Protein AF-A0A8T5XQ37-F1 (afdb_monomer)

Structure (mmCIF, N/CA/C/O backbone):
data_AF-A0A8T5XQ37-F1
#
_entry.id   AF-A0A8T5XQ37-F1
#
loop_
_atom_site.group_PDB
_atom_site.id
_atom_site.type_symbol
_atom_site.label_atom_id
_atom_site.label_alt_id
_atom_site.label_comp_id
_atom_site.label_asym_id
_atom_site.label_entity_id
_atom_site.label_seq_id
_atom_site.pdbx_PDB_ins_code
_atom_site.Cartn_x
_atom_site.Cartn_y
_atom_site.Cartn_z
_atom_site.occupancy
_atom_site.B_iso_or_equiv
_atom_site.auth_seq_id
_atom_site.auth_comp_id
_atom_site.auth_asym_id
_atom_site.auth_atom_id
_atom_site.pdbx_PDB_model_num
ATOM 1 N N . MET A 1 1 ? -15.212 -9.763 -6.837 1.00 58.94 1 MET A N 1
ATOM 2 C CA . MET A 1 1 ? -14.876 -8.321 -6.736 1.00 58.94 1 MET A CA 1
ATOM 3 C C . MET A 1 1 ? -14.010 -7.962 -7.936 1.00 58.94 1 MET A C 1
ATOM 5 O O . MET A 1 1 ? -12.983 -8.599 -8.112 1.00 58.94 1 MET A O 1
ATOM 9 N N . GLY A 1 2 ? -14.436 -7.047 -8.814 1.00 75.50 2 GLY A N 1
ATOM 10 C CA . GLY A 1 2 ? -13.686 -6.746 -10.045 1.00 75.50 2 GLY A C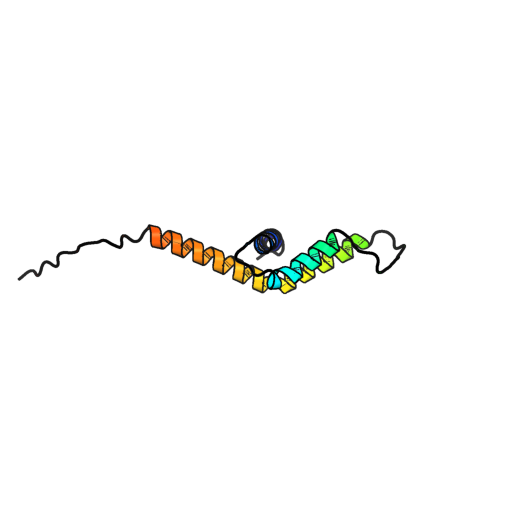A 1
ATOM 11 C C . GLY A 1 2 ? -12.270 -6.225 -9.764 1.00 75.50 2 GLY A C 1
ATOM 12 O O . GLY A 1 2 ? -12.085 -5.438 -8.835 1.00 75.50 2 GLY A O 1
ATOM 13 N N . TYR A 1 3 ? -11.287 -6.643 -10.571 1.00 71.38 3 TYR A N 1
ATOM 14 C CA . TYR A 1 3 ? -9.866 -6.273 -10.442 1.00 71.38 3 TYR A CA 1
ATOM 15 C C . TYR A 1 3 ? -9.636 -4.753 -10.361 1.00 71.38 3 TYR A C 1
ATOM 17 O O . TYR A 1 3 ? -8.781 -4.291 -9.611 1.00 71.38 3 TYR A O 1
ATOM 25 N N . LEU A 1 4 ? -10.484 -3.970 -11.029 1.00 77.19 4 LEU A N 1
ATOM 26 C CA . LEU A 1 4 ? -10.463 -2.504 -11.028 1.00 77.19 4 LEU A CA 1
ATOM 27 C C . LEU A 1 4 ? -10.639 -1.880 -9.633 1.00 77.19 4 LEU A C 1
ATOM 29 O O . LEU A 1 4 ? -10.065 -0.833 -9.350 1.00 77.19 4 LEU A O 1
ATOM 33 N N . ARG A 1 5 ? -11.379 -2.528 -8.718 1.00 81.38 5 ARG A N 1
ATOM 34 C CA . ARG A 1 5 ? -11.578 -2.016 -7.346 1.00 81.38 5 ARG A CA 1
ATOM 35 C C . ARG A 1 5 ? -10.329 -2.153 -6.471 1.00 81.38 5 ARG A C 1
ATOM 37 O O . ARG A 1 5 ? -10.269 -1.529 -5.415 1.00 81.38 5 ARG A O 1
ATOM 44 N N . LYS A 1 6 ? -9.342 -2.949 -6.895 1.00 84.31 6 LYS A N 1
ATOM 45 C CA . LYS A 1 6 ? -8.101 -3.186 -6.144 1.00 84.31 6 LYS A CA 1
ATOM 46 C C . LYS A 1 6 ? -7.093 -2.056 -6.330 1.00 84.31 6 LYS A C 1
ATOM 48 O O . LYS A 1 6 ? -6.350 -1.777 -5.401 1.00 84.31 6 LYS A O 1
ATOM 53 N N . ILE A 1 7 ? -7.126 -1.362 -7.470 1.00 85.38 7 ILE A N 1
ATOM 54 C CA . ILE A 1 7 ? -6.239 -0.230 -7.780 1.00 85.38 7 ILE A CA 1
ATOM 55 C C . ILE A 1 7 ? -6.335 0.878 -6.713 1.00 85.38 7 ILE A C 1
ATOM 57 O O . ILE A 1 7 ? -5.332 1.139 -6.048 1.00 85.38 7 ILE A O 1
ATOM 61 N N . PRO A 1 8 ? -7.508 1.493 -6.448 1.00 88.50 8 PRO A N 1
ATOM 62 C CA . PRO A 1 8 ? -7.607 2.542 -5.428 1.00 88.50 8 PRO A CA 1
ATOM 63 C C . PRO A 1 8 ? -7.303 2.018 -4.019 1.00 88.50 8 PRO A C 1
ATOM 65 O O . PRO A 1 8 ? -6.832 2.761 -3.159 1.00 88.50 8 PRO A O 1
ATOM 68 N N . LEU A 1 9 ? -7.543 0.727 -3.775 1.00 88.75 9 LEU A N 1
ATOM 69 C CA . LEU A 1 9 ? -7.260 0.103 -2.492 1.00 88.75 9 LEU A CA 1
ATOM 70 C C . LEU A 1 9 ? -5.756 -0.098 -2.264 1.00 88.75 9 LEU A C 1
ATOM 72 O O . LEU A 1 9 ? -5.284 0.108 -1.151 1.00 88.75 9 LEU A O 1
ATOM 76 N N . ALA A 1 10 ? -5.011 -0.444 -3.315 1.00 88.81 10 ALA A N 1
ATOM 77 C CA . ALA A 1 10 ? -3.557 -0.529 -3.303 1.00 88.81 10 ALA A CA 1
ATOM 78 C C . ALA A 1 10 ? -2.925 0.841 -3.035 1.00 88.81 10 ALA A C 1
ATOM 80 O O . ALA A 1 10 ? -2.053 0.946 -2.176 1.00 88.81 10 ALA A O 1
ATOM 81 N N . PHE A 1 11 ? -3.430 1.905 -3.673 1.00 88.69 11 PHE A N 1
ATOM 82 C CA . PHE A 1 11 ? -3.009 3.272 -3.353 1.00 88.69 11 PHE A CA 1
ATOM 83 C C . PHE A 1 11 ? -3.270 3.603 -1.883 1.00 88.69 11 PHE A C 1
ATOM 85 O O . PHE A 1 11 ? -2.358 4.020 -1.171 1.00 88.69 11 PHE A O 1
ATOM 92 N N . LYS A 1 12 ? -4.485 3.337 -1.389 1.00 90.06 12 LYS A N 1
ATOM 93 C CA . LYS A 1 12 ? -4.818 3.556 0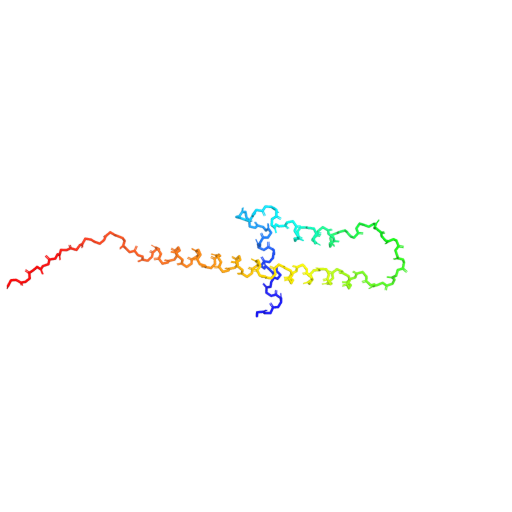.022 1.00 90.06 12 LYS A CA 1
ATOM 94 C C . LYS A 1 12 ? -3.890 2.776 0.960 1.00 90.06 12 LYS A C 1
ATOM 96 O O . LYS A 1 12 ? -3.422 3.342 1.936 1.00 90.06 12 LYS A O 1
ATOM 101 N N . TYR A 1 13 ? -3.580 1.520 0.640 1.00 91.12 13 TYR A N 1
ATOM 102 C CA . TYR A 1 13 ? -2.671 0.669 1.410 1.00 91.12 13 TYR A CA 1
ATOM 103 C C . TYR A 1 13 ? -1.242 1.233 1.487 1.00 91.12 13 TYR A C 1
ATOM 105 O O . TYR A 1 13 ? -0.629 1.219 2.553 1.00 91.12 13 TYR A O 1
ATOM 113 N N . VAL A 1 14 ? -0.710 1.765 0.380 1.00 89.56 14 VAL A N 1
ATOM 114 C CA . VAL A 1 14 ? 0.627 2.389 0.351 1.00 89.56 14 VAL A CA 1
ATOM 115 C C . VAL A 1 14 ? 0.667 3.664 1.193 1.00 89.56 14 VAL A C 1
ATOM 117 O O . VAL A 1 14 ? 1.606 3.857 1.969 1.00 89.56 14 VAL A O 1
ATOM 120 N N . PHE A 1 15 ? -0.358 4.509 1.093 1.00 89.69 15 PHE A N 1
ATOM 121 C CA . PHE A 1 15 ? -0.423 5.776 1.826 1.00 89.69 15 PHE A CA 1
ATOM 122 C C . PHE A 1 15 ? -0.917 5.640 3.278 1.00 89.69 15 PHE A C 1
ATOM 124 O O . PHE A 1 15 ? -0.866 6.612 4.027 1.00 89.69 15 PHE A O 1
ATOM 131 N N . ASP A 1 16 ? -1.351 4.455 3.718 1.00 88.88 16 ASP A N 1
ATOM 132 C CA . ASP A 1 16 ? -1.819 4.251 5.092 1.00 88.88 16 ASP A CA 1
ATOM 133 C C . ASP A 1 16 ? -0.657 4.125 6.087 1.00 88.88 16 ASP A C 1
ATOM 135 O O . ASP A 1 16 ? 0.147 3.194 6.006 1.00 88.88 16 ASP A O 1
ATOM 139 N N . GLY A 1 17 ? -0.576 5.037 7.055 1.00 85.38 17 GLY A N 1
ATOM 140 C CA . GLY A 1 17 ? 0.434 5.012 8.117 1.00 85.38 17 GLY A CA 1
ATOM 141 C C . GLY A 1 17 ? 0.327 3.820 9.078 1.00 85.38 17 GLY A C 1
ATOM 142 O O . GLY A 1 17 ? 1.316 3.487 9.722 1.00 85.38 17 GLY A O 1
ATOM 143 N N . GLU A 1 18 ? -0.822 3.137 9.152 1.00 86.75 18 GLU A N 1
ATOM 144 C CA . GLU A 1 18 ? -0.994 1.927 9.975 1.00 86.75 18 GLU A CA 1
ATOM 145 C C . GLU A 1 18 ? -0.255 0.709 9.395 1.00 86.75 18 GLU A C 1
ATOM 147 O O . GLU A 1 18 ? -0.003 -0.268 10.099 1.00 86.75 18 GLU A O 1
ATOM 152 N N . VAL A 1 19 ? 0.099 0.746 8.107 1.00 88.94 19 VAL A N 1
ATOM 153 C CA . VAL A 1 19 ? 0.758 -0.365 7.419 1.00 88.94 19 VAL A CA 1
ATOM 154 C C . VAL A 1 19 ? 2.278 -0.208 7.505 1.00 88.94 19 VAL A C 1
ATOM 156 O O . VAL A 1 19 ? 2.844 0.798 7.071 1.00 88.94 19 VAL A O 1
ATOM 159 N N . ALA A 1 20 ? 2.965 -1.240 7.999 1.00 89.94 20 ALA A N 1
ATOM 160 C CA . ALA A 1 20 ? 4.424 -1.262 8.073 1.00 89.94 20 ALA A CA 1
ATOM 161 C C . ALA A 1 20 ? 5.078 -1.122 6.685 1.00 89.94 20 ALA A C 1
ATOM 163 O O . ALA A 1 20 ? 4.670 -1.781 5.726 1.00 89.94 20 ALA A O 1
ATOM 164 N N . LEU A 1 21 ? 6.160 -0.336 6.593 1.00 85.12 21 LEU A N 1
ATOM 165 C CA . LEU A 1 21 ? 6.909 -0.110 5.345 1.00 85.12 21 LEU A CA 1
ATOM 166 C C . LEU A 1 21 ? 7.327 -1.415 4.655 1.00 85.12 21 LEU A C 1
ATOM 168 O O . LEU A 1 21 ? 7.203 -1.527 3.439 1.00 85.12 21 LEU A O 1
ATOM 172 N N . LYS A 1 22 ? 7.727 -2.433 5.431 1.00 86.31 22 LYS A N 1
ATOM 173 C CA . LYS A 1 22 ? 8.107 -3.763 4.923 1.00 86.31 22 LYS A CA 1
ATOM 174 C C . LYS A 1 22 ? 7.013 -4.421 4.078 1.00 86.31 22 LYS A C 1
ATOM 176 O O . LYS A 1 22 ? 7.318 -5.093 3.101 1.00 86.31 22 LYS A O 1
ATOM 181 N N . ASN A 1 23 ? 5.747 -4.188 4.416 1.00 85.06 23 ASN A N 1
ATOM 182 C CA . ASN A 1 23 ? 4.616 -4.785 3.707 1.00 85.06 23 ASN A CA 1
ATOM 183 C C . ASN A 1 23 ? 4.250 -3.996 2.439 1.00 85.06 23 ASN A C 1
ATOM 185 O O . ASN A 1 23 ? 3.601 -4.527 1.541 1.00 85.06 23 ASN A O 1
ATOM 189 N N . LYS A 1 24 ? 4.704 -2.741 2.339 1.00 86.31 24 LYS A N 1
ATOM 190 C CA . LYS A 1 24 ? 4.515 -1.869 1.171 1.00 86.31 24 LYS A CA 1
ATOM 191 C C . LYS A 1 24 ? 5.590 -2.059 0.108 1.00 86.31 24 LYS A C 1
ATOM 193 O O . LYS A 1 24 ? 5.363 -1.676 -1.035 1.00 86.31 24 LYS A O 1
ATOM 198 N N . ILE A 1 25 ? 6.727 -2.661 0.473 1.00 86.44 25 ILE A N 1
ATOM 199 C CA . ILE A 1 25 ? 7.898 -2.868 -0.391 1.00 86.44 25 ILE A CA 1
ATOM 200 C C . ILE A 1 25 ? 7.497 -3.426 -1.759 1.00 86.44 25 ILE A C 1
ATOM 202 O O . ILE A 1 25 ? 7.908 -2.869 -2.765 1.00 86.44 25 ILE A O 1
ATOM 206 N N . TRP A 1 26 ? 6.637 -4.445 -1.822 1.00 83.25 26 TRP A N 1
ATOM 207 C CA 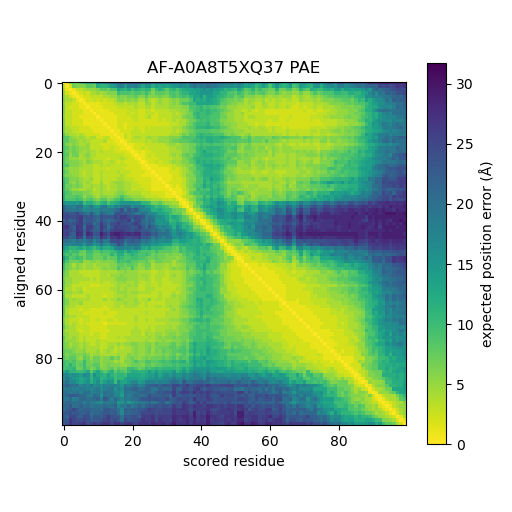. TRP A 1 26 ? 6.215 -5.037 -3.098 1.00 83.25 26 TRP A CA 1
ATOM 208 C C . TRP A 1 26 ? 5.488 -4.056 -4.029 1.00 83.25 26 TRP A C 1
ATOM 210 O O . TRP A 1 26 ? 5.753 -4.059 -5.227 1.00 83.25 26 TRP A O 1
ATOM 220 N N . ILE A 1 27 ? 4.615 -3.194 -3.494 1.00 84.25 27 ILE A N 1
ATOM 221 C CA . ILE A 1 27 ? 3.920 -2.174 -4.299 1.00 84.25 27 ILE A CA 1
ATOM 222 C C . ILE A 1 27 ? 4.886 -1.057 -4.677 1.00 84.25 27 ILE A C 1
ATOM 224 O O . ILE A 1 27 ? 4.883 -0.608 -5.815 1.00 84.25 27 ILE A O 1
ATOM 228 N N . ILE A 1 28 ? 5.733 -0.630 -3.740 1.00 84.00 28 ILE A N 1
ATOM 229 C CA . ILE A 1 28 ? 6.713 0.434 -3.968 1.00 84.00 28 ILE A CA 1
ATOM 230 C C . ILE A 1 28 ? 7.708 0.021 -5.058 1.00 84.00 28 ILE A C 1
ATOM 232 O O . ILE A 1 28 ? 7.939 0.798 -5.973 1.00 84.00 28 ILE A O 1
ATOM 236 N N . PHE A 1 29 ? 8.231 -1.209 -5.021 1.00 82.31 29 PHE A N 1
ATOM 237 C CA . PHE A 1 29 ? 9.093 -1.744 -6.080 1.00 82.31 29 PHE A CA 1
ATOM 238 C C . PHE A 1 29 ? 8.382 -1.778 -7.437 1.00 82.31 29 PHE A C 1
ATOM 240 O O . PHE A 1 29 ? 8.973 -1.375 -8.433 1.00 82.31 29 PHE A O 1
ATOM 247 N N . GLY A 1 30 ? 7.109 -2.187 -7.475 1.00 79.94 30 GLY A N 1
ATOM 248 C CA . GLY A 1 30 ? 6.305 -2.136 -8.700 1.00 79.94 30 GLY A CA 1
ATOM 249 C C . GLY A 1 30 ? 6.098 -0.727 -9.248 1.00 79.94 30 GLY A C 1
ATOM 250 O O . GLY A 1 30 ? 6.174 -0.514 -10.452 1.00 79.94 30 GLY A O 1
ATOM 251 N N . LEU A 1 31 ? 5.857 0.249 -8.370 1.00 79.25 31 LEU A N 1
ATOM 252 C CA . LEU A 1 31 ? 5.687 1.651 -8.754 1.00 79.25 31 LEU A CA 1
ATOM 253 C C . LEU A 1 31 ? 6.999 2.286 -9.222 1.00 79.25 31 LEU A C 1
ATOM 255 O O . LEU A 1 31 ? 6.985 3.060 -10.170 1.00 79.25 31 LEU A O 1
ATOM 259 N N . ILE A 1 32 ? 8.126 1.954 -8.586 1.00 79.12 32 ILE A N 1
ATOM 260 C CA . ILE A 1 32 ? 9.455 2.403 -9.020 1.00 79.12 32 ILE A CA 1
ATOM 261 C C . ILE A 1 32 ? 9.747 1.884 -10.431 1.00 79.12 32 ILE A C 1
ATOM 263 O O . ILE A 1 32 ? 10.191 2.662 -11.270 1.00 79.12 32 ILE A O 1
ATOM 267 N N . TYR A 1 33 ? 9.427 0.613 -10.702 1.00 73.44 33 TYR A N 1
ATOM 268 C CA . TYR A 1 33 ? 9.575 0.019 -12.032 1.00 73.44 33 TYR A CA 1
ATOM 269 C C . TYR A 1 33 ? 8.725 0.741 -13.090 1.00 73.44 33 TYR A C 1
ATOM 271 O O . TYR A 1 33 ? 9.210 1.025 -14.177 1.00 73.44 33 TYR A O 1
ATOM 279 N N . LEU A 1 34 ? 7.494 1.128 -12.736 1.00 71.19 34 LEU A N 1
ATOM 280 C CA . LEU A 1 34 ? 6.595 1.876 -13.620 1.00 71.19 34 LEU A CA 1
ATOM 281 C C . LEU A 1 34 ? 7.073 3.310 -13.921 1.00 71.19 34 LEU A C 1
ATOM 283 O O . LEU A 1 34 ? 6.788 3.846 -14.987 1.00 71.19 34 LEU A O 1
ATOM 287 N N . VAL A 1 35 ? 7.758 3.966 -12.977 1.00 70.25 35 VAL A N 1
ATOM 288 C CA . VAL A 1 35 ? 8.248 5.350 -13.147 1.00 70.25 35 VAL A CA 1
ATOM 289 C C . VAL A 1 35 ? 9.539 5.393 -13.957 1.00 70.25 35 VAL A C 1
ATOM 291 O O . VAL A 1 35 ? 9.786 6.362 -14.676 1.00 70.25 35 VAL A O 1
ATOM 294 N N . SER A 1 36 ? 10.372 4.363 -13.850 1.00 68.38 36 SER A N 1
ATOM 295 C CA . SER A 1 36 ? 11.566 4.250 -14.668 1.00 68.38 36 SER A CA 1
ATOM 296 C C . SER A 1 36 ? 11.877 2.772 -14.906 1.00 68.38 36 SER A C 1
ATOM 298 O O . SER A 1 36 ? 12.313 2.093 -13.969 1.00 68.38 36 SER A O 1
ATOM 300 N N . PRO A 1 37 ? 11.701 2.267 -16.142 1.00 62.38 37 PRO A N 1
ATOM 301 C CA . PRO A 1 37 ? 12.298 1.008 -16.556 1.00 62.38 37 PRO A CA 1
ATOM 302 C C . PRO A 1 37 ? 13.803 1.261 -16.659 1.00 62.38 37 PRO A C 1
ATOM 304 O O . PRO A 1 37 ? 14.334 1.553 -17.728 1.00 62.38 37 PRO A O 1
ATOM 307 N N . ILE A 1 38 ? 14.485 1.287 -15.514 1.00 60.25 38 ILE A N 1
ATOM 308 C CA . ILE A 1 38 ? 15.921 1.541 -15.433 1.00 60.25 38 ILE A CA 1
ATOM 309 C C . ILE A 1 38 ? 16.624 0.355 -16.107 1.00 60.25 38 ILE A C 1
ATOM 311 O O . ILE A 1 38 ? 16.884 -0.673 -15.492 1.00 60.25 38 ILE A O 1
ATOM 315 N N . ASP A 1 39 ? 16.901 0.512 -17.397 1.00 62.97 39 ASP A N 1
ATOM 316 C CA . ASP A 1 39 ? 18.268 0.409 -17.908 1.00 62.97 39 ASP A CA 1
ATOM 317 C C . ASP A 1 39 ? 18.944 -0.977 -17.806 1.00 62.97 39 ASP A C 1
ATOM 319 O O . ASP A 1 39 ? 20.167 -1.068 -17.722 1.00 62.97 39 ASP A O 1
ATOM 323 N N . LEU A 1 40 ? 18.178 -2.080 -17.812 1.00 53.44 40 LEU A N 1
ATOM 324 C CA . L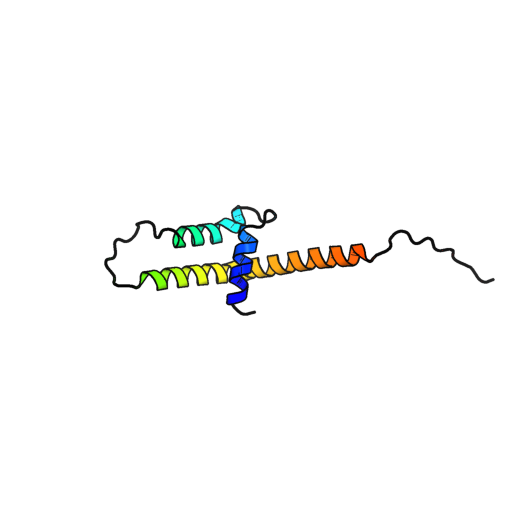EU A 1 40 ? 18.747 -3.442 -17.800 1.00 53.44 40 LEU A CA 1
ATOM 325 C C . LEU A 1 40 ? 18.768 -4.128 -19.172 1.00 53.44 40 LEU A C 1
ATOM 327 O O . LEU A 1 40 ? 19.525 -5.075 -19.374 1.00 53.44 40 LEU A O 1
ATOM 331 N N . ILE A 1 41 ? 17.944 -3.664 -20.110 1.00 58.75 41 ILE A N 1
ATOM 332 C CA . ILE A 1 41 ? 17.831 -4.243 -21.446 1.00 58.75 41 ILE A CA 1
ATOM 333 C C . ILE A 1 41 ? 17.766 -3.093 -22.461 1.00 58.75 41 ILE A C 1
ATOM 335 O O . ILE A 1 41 ? 16.723 -2.448 -22.586 1.00 58.75 41 ILE A O 1
ATOM 339 N N . PRO A 1 42 ? 18.855 -2.799 -23.193 1.00 55.00 42 PRO A N 1
ATOM 340 C CA . PRO A 1 42 ? 18.789 -1.901 -24.331 1.00 55.00 42 PRO A CA 1
ATOM 341 C C . PRO A 1 42 ? 18.146 -2.670 -25.488 1.00 55.00 42 PRO A C 1
ATOM 343 O O . PRO A 1 42 ? 18.841 -3.276 -26.299 1.00 55.00 42 PRO A O 1
ATOM 346 N N . GLU A 1 43 ? 16.816 -2.691 -25.558 1.00 60.75 43 GLU A N 1
ATOM 347 C CA . GLU A 1 43 ? 16.109 -3.357 -26.653 1.00 60.75 43 GLU A CA 1
ATOM 348 C C . GLU A 1 43 ? 15.432 -2.345 -27.587 1.00 60.75 43 GLU A C 1
ATOM 350 O O . GLU A 1 43 ? 14.468 -1.675 -27.208 1.00 60.75 43 GLU A O 1
ATOM 355 N N . PRO A 1 44 ? 15.897 -2.231 -28.845 1.00 60.34 44 PRO A N 1
ATOM 356 C CA . PRO A 1 44 ? 15.218 -1.476 -29.886 1.00 6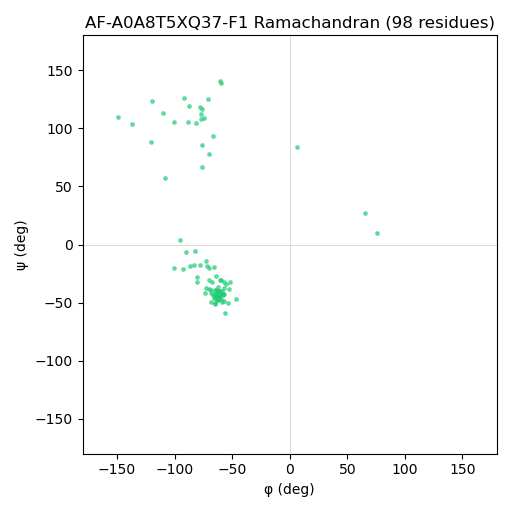0.34 44 PRO A CA 1
ATOM 357 C C . PRO A 1 44 ? 14.015 -2.288 -30.390 1.00 60.34 44 PRO A C 1
ATOM 359 O O . PRO A 1 44 ? 14.005 -2.765 -31.521 1.00 60.34 44 PRO A O 1
ATOM 362 N N . VAL A 1 45 ? 13.000 -2.503 -29.549 1.00 63.22 45 VAL A N 1
ATOM 363 C CA . VAL A 1 45 ? 11.813 -3.295 -29.911 1.00 63.22 45 VAL A CA 1
ATOM 364 C C . VAL A 1 45 ? 10.556 -2.440 -29.787 1.00 63.22 45 VAL A C 1
ATOM 366 O O . VAL A 1 45 ? 9.895 -2.360 -28.756 1.00 63.22 45 VAL A O 1
ATOM 369 N N . LEU A 1 46 ? 10.271 -1.762 -30.898 1.00 60.09 46 LEU A N 1
ATOM 370 C CA . LEU A 1 46 ? 8.958 -1.347 -31.405 1.00 60.09 46 LEU A CA 1
ATOM 371 C C . LEU A 1 46 ? 7.754 -1.610 -30.463 1.00 60.09 46 LEU A C 1
ATOM 373 O O . LEU A 1 46 ? 7.027 -2.585 -30.624 1.00 60.09 46 LEU A O 1
ATOM 377 N N . GLY A 1 47 ? 7.492 -0.700 -29.519 1.00 63.00 47 GLY A N 1
ATOM 378 C CA . GLY A 1 47 ? 6.156 -0.502 -28.932 1.00 63.00 47 GLY A CA 1
ATOM 379 C C . GLY A 1 47 ? 5.636 -1.526 -27.910 1.00 63.00 47 GLY A C 1
ATOM 380 O O . GLY A 1 47 ? 4.468 -1.427 -27.539 1.00 63.00 47 GLY A O 1
ATOM 381 N N . LEU A 1 48 ? 6.451 -2.468 -27.418 1.00 66.62 48 LEU A N 1
ATOM 382 C CA . LEU A 1 48 ? 6.008 -3.488 -26.445 1.00 66.62 48 LEU A CA 1
ATOM 383 C C . LEU A 1 48 ? 6.161 -3.106 -24.961 1.00 66.62 48 LEU A C 1
ATOM 385 O O . LEU A 1 48 ? 5.636 -3.819 -24.109 1.00 66.62 48 LEU A O 1
ATOM 389 N N . GLY A 1 49 ? 6.793 -1.973 -24.635 1.00 65.12 49 GLY A N 1
ATOM 390 C CA . GLY A 1 49 ? 7.058 -1.582 -23.238 1.00 65.12 49 GLY A CA 1
ATOM 391 C C . GLY A 1 49 ? 5.808 -1.480 -22.349 1.00 65.12 49 GLY A C 1
ATOM 392 O O . GLY A 1 49 ? 5.838 -1.857 -21.188 1.00 65.12 49 GLY A O 1
ATOM 393 N N . ILE A 1 50 ? 4.664 -1.085 -22.919 1.00 69.06 50 ILE A N 1
ATOM 394 C CA . ILE A 1 50 ? 3.403 -0.915 -22.171 1.00 69.06 50 ILE A CA 1
ATOM 395 C C . ILE A 1 50 ? 2.820 -2.264 -21.714 1.00 69.06 50 ILE A C 1
ATOM 397 O O . ILE A 1 50 ? 2.131 -2.346 -20.695 1.00 69.06 50 ILE A O 1
ATOM 401 N N . VAL A 1 51 ? 3.060 -3.333 -22.482 1.00 76.88 51 VAL A N 1
ATOM 402 C CA . VAL A 1 51 ? 2.539 -4.668 -22.157 1.00 76.88 51 VAL A CA 1
ATOM 403 C C . VAL A 1 51 ? 3.224 -5.201 -20.903 1.00 76.88 51 VAL A C 1
ATOM 405 O O . VAL A 1 51 ? 2.549 -5.747 -20.030 1.00 76.88 51 VAL A O 1
ATOM 408 N N . ASP A 1 52 ? 4.533 -4.996 -20.792 1.00 73.06 52 ASP A N 1
ATOM 409 C CA . ASP A 1 52 ? 5.330 -5.446 -19.652 1.00 73.06 52 ASP A CA 1
ATOM 410 C C . ASP A 1 52 ? 4.907 -4.751 -18.343 1.00 73.06 52 ASP A C 1
ATOM 412 O O . ASP A 1 52 ? 4.600 -5.418 -17.350 1.00 73.06 52 ASP A O 1
ATOM 416 N N . ASP A 1 53 ? 4.709 -3.429 -18.378 1.00 74.50 53 ASP A N 1
ATOM 417 C CA . ASP A 1 53 ? 4.207 -2.653 -17.235 1.00 74.50 53 ASP A CA 1
ATOM 418 C C . ASP A 1 53 ? 2.833 -3.142 -16.752 1.00 74.50 53 ASP A C 1
ATOM 420 O O . ASP A 1 53 ? 2.569 -3.269 -15.549 1.00 74.50 53 ASP A O 1
ATOM 424 N N . PHE A 1 54 ? 1.931 -3.446 -17.690 1.00 79.88 54 PHE A N 1
ATOM 425 C CA . PHE A 1 54 ? 0.585 -3.912 -17.365 1.00 79.88 54 PHE A CA 1
ATOM 426 C C . PHE A 1 54 ? 0.592 -5.313 -16.743 1.00 79.88 54 PHE A C 1
ATOM 428 O O . PHE A 1 54 ? -0.169 -5.586 -15.803 1.00 79.88 54 PHE A O 1
ATOM 435 N N . VAL A 1 55 ? 1.457 -6.200 -17.241 1.00 82.81 55 VAL A N 1
ATOM 436 C CA . VAL A 1 55 ? 1.634 -7.551 -16.699 1.00 82.81 55 VAL A CA 1
ATOM 437 C C . VAL A 1 55 ? 2.208 -7.478 -15.287 1.00 82.81 55 VAL A C 1
ATOM 439 O O . VAL A 1 55 ? 1.659 -8.116 -14.383 1.00 82.81 55 VAL A O 1
ATOM 442 N N . LEU A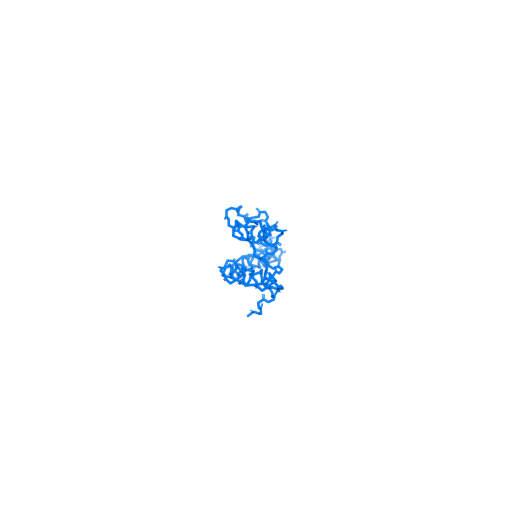 1 56 ? 3.233 -6.654 -15.059 1.00 81.50 56 LEU A N 1
ATOM 443 C CA . LEU A 1 56 ? 3.832 -6.476 -13.738 1.00 81.50 56 LEU A CA 1
ATOM 444 C C . LEU A 1 56 ? 2.837 -5.889 -12.729 1.00 81.50 56 LEU A C 1
ATOM 446 O O . LEU A 1 56 ? 2.681 -6.425 -11.627 1.00 81.50 56 LEU A O 1
ATOM 450 N N . LEU A 1 57 ? 2.114 -4.828 -13.099 1.00 82.19 57 LEU A N 1
ATOM 451 C CA . LEU A 1 57 ? 1.072 -4.243 -12.251 1.00 82.19 57 LEU A CA 1
ATOM 452 C C . LEU A 1 57 ? 0.001 -5.273 -11.887 1.00 82.19 57 LEU A C 1
ATOM 454 O O . LEU A 1 57 ? -0.350 -5.429 -10.714 1.00 82.19 57 LEU A O 1
ATOM 458 N N . THR A 1 58 ? -0.503 -6.004 -12.882 1.00 85.25 58 THR A N 1
ATOM 459 C CA . THR A 1 58 ? -1.519 -7.041 -12.677 1.00 85.25 58 THR A CA 1
ATOM 460 C C . THR A 1 58 ? -0.996 -8.158 -11.776 1.00 85.25 58 THR A C 1
ATOM 462 O O . THR A 1 58 ? -1.721 -8.627 -10.895 1.00 85.25 58 THR A O 1
ATOM 465 N N . PHE A 1 59 ? 0.267 -8.557 -11.938 1.00 86.50 59 PHE A N 1
ATOM 466 C CA . PHE A 1 59 ? 0.923 -9.556 -11.100 1.00 86.50 59 PHE A CA 1
ATOM 467 C C . PHE A 1 59 ? 1.020 -9.104 -9.639 1.00 86.50 59 PHE A C 1
ATOM 469 O O . PHE A 1 59 ? 0.625 -9.846 -8.738 1.00 86.50 59 PHE A O 1
ATOM 476 N N . ILE A 1 60 ? 1.474 -7.874 -9.389 1.00 85.94 60 ILE A N 1
ATOM 477 C CA . ILE A 1 60 ? 1.594 -7.318 -8.034 1.00 85.94 60 ILE A CA 1
ATOM 478 C C . ILE A 1 60 ? 0.217 -7.200 -7.374 1.00 85.94 60 ILE A C 1
ATOM 480 O O . ILE A 1 60 ? 0.045 -7.618 -6.227 1.00 85.94 60 ILE A O 1
ATOM 484 N N . LEU A 1 61 ? -0.788 -6.706 -8.104 1.00 86.62 61 LEU A N 1
ATOM 485 C CA . LEU A 1 61 ? -2.166 -6.620 -7.614 1.00 86.62 61 LEU A CA 1
ATOM 486 C C . LEU A 1 61 ? -2.767 -7.999 -7.307 1.00 86.62 61 LEU A C 1
ATOM 488 O O . LEU A 1 61 ? -3.506 -8.131 -6.332 1.00 86.62 61 LEU A O 1
ATOM 492 N N . ASN A 1 62 ? -2.452 -9.030 -8.100 1.00 88.56 62 ASN A N 1
ATOM 493 C CA . ASN A 1 62 ? -2.873 -10.403 -7.809 1.00 88.56 62 ASN A CA 1
ATOM 494 C C . ASN A 1 62 ? -2.173 -10.952 -6.568 1.00 88.56 62 ASN A C 1
ATOM 496 O O . ASN A 1 62 ? -2.838 -11.439 -5.656 1.00 88.56 62 ASN A O 1
ATOM 500 N N . LYS A 1 63 ? -0.845 -10.815 -6.495 1.00 88.06 63 LYS A N 1
ATOM 501 C CA . LYS A 1 63 ? -0.038 -11.271 -5.358 1.00 88.06 63 LYS A CA 1
ATOM 502 C C . LYS A 1 63 ? -0.498 -10.640 -4.045 1.00 88.06 63 LYS A C 1
ATOM 504 O O . LYS A 1 63 ? -0.510 -11.300 -3.012 1.00 88.06 63 LYS A O 1
ATOM 509 N N . MET A 1 64 ? -0.901 -9.373 -4.089 1.00 87.81 64 MET A N 1
ATOM 510 C CA . MET A 1 64 ? -1.357 -8.628 -2.917 1.00 87.81 64 MET A CA 1
ATOM 511 C C . MET A 1 64 ? -2.870 -8.638 -2.727 1.00 87.81 64 MET A C 1
ATOM 513 O O . MET A 1 64 ? -3.358 -8.008 -1.793 1.00 87.81 64 MET A O 1
ATOM 517 N N . SER A 1 65 ? -3.622 -9.364 -3.556 1.00 88.25 65 SER A N 1
ATOM 518 C CA . SER A 1 65 ? -5.085 -9.379 -3.501 1.00 88.25 65 SER A CA 1
ATOM 519 C C . SER A 1 65 ? -5.603 -9.722 -2.108 1.00 88.25 65 SER A C 1
ATOM 521 O O . SER A 1 65 ? -6.397 -8.974 -1.548 1.00 88.25 65 SER A O 1
ATOM 523 N N . THR A 1 66 ? -5.102 -10.808 -1.523 1.00 89.00 66 THR A N 1
ATOM 524 C CA . THR A 1 66 ? -5.509 -11.265 -0.191 1.00 89.00 66 THR A CA 1
ATOM 525 C C . THR A 1 66 ? -5.148 -10.245 0.887 1.00 89.00 66 THR A C 1
ATOM 527 O O . THR A 1 66 ? -5.941 -9.960 1.779 1.00 89.00 66 THR A O 1
ATOM 530 N N . THR A 1 67 ? -3.964 -9.636 0.790 1.00 89.06 67 THR A N 1
ATOM 531 C CA . THR A 1 67 ? -3.516 -8.595 1.725 1.00 89.06 67 THR A CA 1
ATOM 532 C C . THR A 1 67 ? -4.405 -7.356 1.656 1.00 89.06 67 THR A C 1
ATOM 534 O O . THR A 1 67 ? -4.788 -6.810 2.688 1.00 89.06 67 THR A O 1
ATOM 537 N N . LEU A 1 68 ? -4.751 -6.924 0.444 1.00 89.69 68 LEU A N 1
ATOM 538 C CA . LEU A 1 68 ? -5.626 -5.785 0.192 1.00 89.69 68 LEU A CA 1
ATOM 539 C C . LEU A 1 68 ? -7.051 -6.061 0.689 1.00 89.69 68 LEU A C 1
ATOM 541 O O . LEU A 1 68 ? -7.652 -5.208 1.338 1.00 89.69 68 LEU A O 1
ATOM 545 N N . GLU A 1 69 ? -7.580 -7.258 0.453 1.00 90.00 69 GLU A N 1
ATOM 546 C CA . GLU A 1 69 ? -8.894 -7.669 0.959 1.00 90.00 69 GLU A CA 1
ATOM 547 C C . GLU A 1 69 ? -8.939 -7.664 2.491 1.00 90.00 69 GLU A C 1
ATOM 549 O O . GLU A 1 69 ? -9.834 -7.044 3.070 1.00 90.00 69 GLU A O 1
ATOM 554 N N . ASN A 1 70 ? -7.926 -8.235 3.147 1.00 90.19 70 ASN A N 1
ATOM 555 C CA . ASN A 1 70 ? -7.811 -8.219 4.606 1.00 90.19 70 ASN A CA 1
ATOM 556 C C . ASN A 1 70 ? -7.711 -6.790 5.152 1.00 90.19 70 ASN A C 1
ATOM 558 O O . ASN A 1 70 ? -8.444 -6.426 6.069 1.00 90.19 70 ASN A O 1
ATOM 562 N N . TYR A 1 71 ? -6.882 -5.946 4.537 1.00 90.56 71 TYR A N 1
ATOM 563 C CA . TYR A 1 71 ? -6.773 -4.532 4.892 1.00 90.56 71 TYR A CA 1
ATOM 564 C C . TYR A 1 71 ? -8.118 -3.794 4.770 1.00 90.56 71 TYR A C 1
ATOM 566 O O . TYR A 1 71 ? -8.500 -3.016 5.649 1.00 90.56 71 TYR A O 1
ATOM 574 N N . SER A 1 72 ? -8.870 -4.052 3.694 1.00 90.12 72 SER A N 1
ATOM 575 C CA . SER A 1 72 ? -10.202 -3.469 3.505 1.00 90.12 72 SER A CA 1
ATOM 576 C C . SER A 1 72 ? -11.166 -3.908 4.602 1.00 90.12 72 SER A C 1
ATOM 578 O O . SER A 1 72 ? -11.870 -3.073 5.173 1.00 90.12 72 SER A O 1
ATOM 580 N N . TYR A 1 73 ? -11.180 -5.204 4.908 1.00 91.12 73 TYR A N 1
ATOM 581 C CA . TYR A 1 73 ? -12.045 -5.790 5.922 1.00 91.12 73 TYR A CA 1
ATOM 582 C C . TYR A 1 73 ? -11.734 -5.245 7.321 1.00 91.12 73 TYR A C 1
ATOM 584 O O . TYR A 1 73 ? -12.637 -4.852 8.058 1.00 91.12 73 TYR A O 1
ATOM 592 N N . GLU A 1 74 ? -10.454 -5.133 7.674 1.00 90.19 74 GLU A N 1
ATOM 593 C CA . GLU A 1 74 ? -10.022 -4.557 8.946 1.00 90.19 74 GLU A CA 1
ATOM 594 C C . GLU A 1 74 ? -10.453 -3.098 9.098 1.00 90.19 74 GLU A C 1
ATOM 596 O O . GLU A 1 74 ? -10.992 -2.724 10.142 1.00 90.19 74 GLU A O 1
ATOM 601 N N . LYS A 1 75 ? -10.288 -2.274 8.056 1.00 89.75 75 LYS A N 1
ATOM 602 C CA . LYS A 1 75 ? -10.747 -0.877 8.084 1.00 89.75 75 LYS A CA 1
ATOM 603 C C . LYS A 1 75 ? -12.265 -0.764 8.203 1.00 89.75 75 LYS A C 1
ATOM 605 O O . LYS A 1 75 ? -12.739 0.113 8.923 1.00 89.75 75 LYS A O 1
ATOM 610 N N . GLN A 1 76 ? -13.018 -1.632 7.527 1.00 89.50 76 GLN A N 1
ATOM 611 C CA . GLN A 1 76 ? -14.479 -1.663 7.631 1.00 89.50 76 GLN A CA 1
ATOM 612 C C . GLN A 1 76 ? -14.928 -2.050 9.043 1.00 89.50 76 GLN A C 1
ATOM 614 O O . GLN A 1 76 ? -15.737 -1.335 9.630 1.00 89.50 76 GLN A O 1
ATOM 619 N N . ARG A 1 77 ? -14.333 -3.095 9.636 1.00 91.00 77 ARG A N 1
ATOM 620 C CA . ARG A 1 77 ? -14.617 -3.491 11.025 1.00 91.00 77 ARG A CA 1
ATOM 621 C C . ARG A 1 77 ? -14.309 -2.389 12.031 1.00 91.00 77 ARG A C 1
ATOM 623 O O . ARG A 1 77 ? -15.137 -2.113 12.890 1.00 91.00 77 ARG A O 1
ATOM 630 N N . LYS A 1 78 ? -13.139 -1.744 11.933 1.00 88.56 78 LYS A 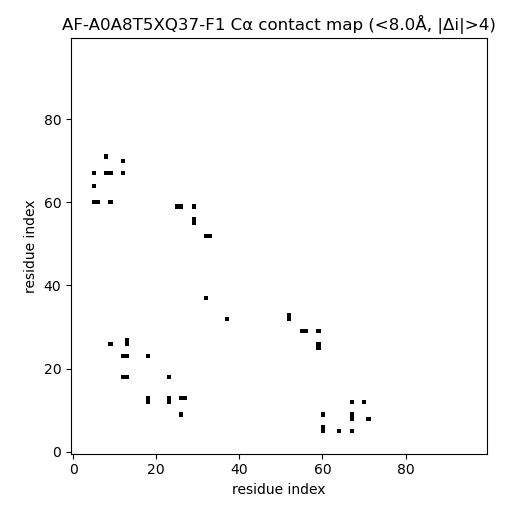N 1
ATOM 631 C CA . LYS A 1 78 ? -12.768 -0.640 12.838 1.00 88.56 78 LYS A CA 1
ATOM 632 C C . LYS A 1 78 ? -13.776 0.508 12.767 1.00 88.56 78 LYS A C 1
ATOM 634 O O . LYS A 1 78 ? -14.109 1.087 13.796 1.00 88.56 78 LYS A O 1
ATOM 639 N N . LYS A 1 79 ? -14.262 0.826 11.562 1.00 88.19 79 LYS A N 1
ATOM 640 C CA . LYS A 1 79 ? -15.292 1.848 11.363 1.00 88.19 79 LYS A CA 1
ATOM 641 C C . LYS A 1 79 ? -16.614 1.432 12.015 1.00 88.19 79 LYS A C 1
ATOM 643 O O . LYS A 1 79 ? -17.110 2.166 12.855 1.00 88.19 79 LYS A O 1
ATOM 648 N N . GLN A 1 80 ? -17.096 0.224 11.723 1.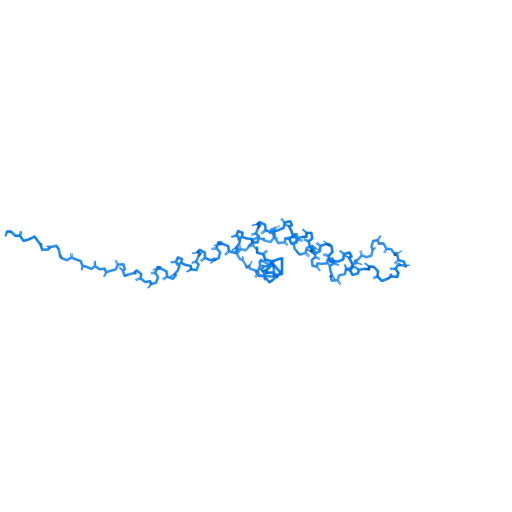00 87.56 80 GLN A N 1
ATOM 649 C CA . GLN A 1 80 ? -18.339 -0.307 12.288 1.00 87.56 80 GLN A CA 1
ATOM 650 C C . GLN A 1 80 ? -18.317 -0.359 13.824 1.00 87.56 80 GLN A C 1
ATOM 652 O O . GLN A 1 80 ? -19.287 0.028 14.461 1.00 87.56 80 GLN A O 1
ATOM 657 N N . TYR A 1 81 ? -17.206 -0.787 14.433 1.00 83.94 81 TYR A N 1
ATOM 658 C CA . TYR A 1 81 ? -17.058 -0.783 15.892 1.00 83.94 81 TYR A CA 1
ATOM 659 C C . TYR A 1 81 ? -17.144 0.631 16.478 1.00 83.94 81 TYR A C 1
ATOM 661 O O . TYR A 1 81 ? -17.777 0.836 17.508 1.00 83.94 81 TYR A O 1
ATOM 669 N N . LYS A 1 82 ? -16.516 1.612 15.821 1.00 85.25 82 LYS A N 1
ATOM 670 C CA . LYS A 1 82 ? -16.568 3.012 16.251 1.00 85.25 82 LYS A CA 1
ATOM 671 C C . LYS A 1 82 ? -17.985 3.584 16.148 1.00 85.25 82 LYS A C 1
ATOM 673 O O . LYS A 1 82 ? -18.381 4.321 17.043 1.00 85.25 82 LYS A O 1
ATOM 678 N N . ASP A 1 83 ? -18.713 3.228 15.092 1.00 83.88 83 ASP A N 1
ATOM 679 C CA . ASP A 1 83 ? -20.095 3.662 14.875 1.00 83.88 83 ASP A CA 1
ATOM 680 C C . ASP A 1 83 ? -21.015 3.083 15.967 1.00 83.88 83 ASP A C 1
ATOM 682 O O . ASP A 1 83 ? -21.675 3.841 16.668 1.00 83.88 83 ASP A O 1
ATOM 686 N N . ILE A 1 84 ? -20.950 1.766 16.214 1.00 81.94 84 ILE A N 1
ATOM 687 C CA . ILE A 1 84 ? -21.739 1.092 17.265 1.00 81.94 84 ILE A CA 1
ATOM 688 C C . ILE A 1 84 ? -21.384 1.625 18.657 1.00 81.94 84 ILE A C 1
ATOM 690 O O . ILE A 1 84 ? -22.271 1.906 19.454 1.00 81.94 84 ILE A O 1
ATOM 694 N N . LYS A 1 85 ? -20.093 1.803 18.970 1.00 81.44 85 LYS A N 1
ATOM 695 C CA . LYS A 1 85 ? -19.679 2.360 20.266 1.00 81.44 85 LYS A CA 1
ATOM 696 C C . LYS A 1 85 ? -20.226 3.777 20.487 1.00 81.44 85 LYS A C 1
ATOM 698 O O . LYS A 1 85 ? -20.476 4.149 21.624 1.00 81.44 85 LYS A O 1
ATOM 703 N N . GLY A 1 86 ? -20.409 4.559 19.423 1.00 78.69 86 GLY A N 1
ATOM 704 C CA . GLY A 1 86 ? -21.040 5.877 19.508 1.00 78.69 86 GLY A CA 1
ATOM 705 C C . GLY A 1 86 ? -22.542 5.835 19.809 1.00 78.69 86 GLY A C 1
ATOM 706 O O . GLY A 1 86 ? -23.077 6.835 20.275 1.00 78.69 86 GLY A O 1
ATOM 707 N N . GLU A 1 87 ? -23.209 4.705 19.558 1.00 78.00 87 GLU A N 1
ATOM 708 C CA . GLU A 1 87 ? -24.641 4.503 19.820 1.00 78.00 87 GLU A CA 1
ATOM 709 C C . GLU A 1 87 ? -24.924 3.885 21.202 1.00 78.00 87 GLU A C 1
ATOM 711 O O . GLU A 1 87 ? -26.030 4.033 21.720 1.00 78.00 87 GLU A O 1
ATOM 716 N N . ILE A 1 88 ? -23.949 3.207 21.822 1.00 76.75 88 ILE A N 1
ATOM 717 C CA . ILE A 1 88 ? -24.115 2.608 23.155 1.00 76.75 88 ILE A CA 1
ATOM 718 C C . ILE A 1 88 ? -24.054 3.708 24.224 1.00 76.75 88 ILE A C 1
ATOM 720 O O . ILE A 1 88 ? -23.017 4.340 24.425 1.00 76.75 88 ILE A O 1
ATOM 724 N N . ILE A 1 89 ? -25.157 3.899 24.951 1.00 73.38 89 ILE A N 1
ATOM 725 C CA . ILE A 1 89 ? -25.185 4.690 26.186 1.00 73.38 89 ILE A CA 1
ATOM 726 C C . ILE A 1 89 ? -24.673 3.774 27.306 1.00 73.38 89 ILE A C 1
ATOM 728 O O . ILE A 1 89 ? -25.373 2.853 27.715 1.00 73.38 89 ILE A O 1
ATOM 732 N N . GLU A 1 90 ? -23.428 3.978 27.746 1.00 73.06 90 GLU A N 1
ATOM 733 C CA . GLU A 1 90 ? -22.794 3.163 28.802 1.00 73.06 90 GLU A CA 1
ATOM 734 C C . GLU A 1 90 ? -23.280 3.542 30.217 1.00 73.06 90 GLU A C 1
ATOM 736 O O . GLU A 1 90 ? -23.146 2.746 31.141 1.00 73.06 90 GLU A O 1
ATOM 741 N N . ASP A 1 91 ? -23.884 4.722 30.374 1.00 75.94 91 ASP A N 1
ATOM 742 C CA . ASP A 1 91 ? -24.196 5.340 31.671 1.00 75.94 91 ASP A CA 1
ATOM 743 C C . ASP A 1 91 ? -25.710 5.318 31.951 1.00 75.94 91 ASP A C 1
ATOM 745 O O . ASP A 1 91 ? -26.370 6.351 32.073 1.00 75.94 91 ASP A O 1
ATOM 749 N N . VAL A 1 92 ? -26.296 4.117 31.938 1.00 79.25 92 VAL A N 1
ATOM 750 C CA . VAL A 1 92 ? -27.721 3.929 32.244 1.00 79.25 92 VAL A CA 1
ATOM 751 C C . VAL A 1 92 ? -27.861 3.447 33.682 1.00 79.25 92 VAL A C 1
ATOM 753 O O . VAL A 1 92 ? -27.621 2.274 33.969 1.00 79.25 92 VAL A O 1
ATOM 756 N N . ASP A 1 93 ? -28.291 4.340 34.570 1.00 80.56 93 ASP A N 1
ATOM 757 C CA . ASP A 1 93 ? -28.759 3.970 35.905 1.00 80.56 93 ASP A CA 1
ATOM 758 C C . ASP A 1 93 ? -30.113 3.254 35.790 1.00 80.56 93 ASP A C 1
ATOM 760 O O . ASP A 1 93 ? -31.063 3.778 35.202 1.00 80.56 93 ASP A O 1
ATOM 764 N N . TYR A 1 94 ? -30.215 2.047 36.350 1.00 77.81 94 TYR A N 1
ATOM 765 C CA . TYR A 1 94 ? -31.471 1.303 36.444 1.00 77.81 94 TYR A CA 1
ATOM 766 C C . TYR A 1 94 ? -31.826 1.033 37.906 1.00 77.81 94 TYR A C 1
ATOM 768 O O . TYR A 1 94 ? -31.066 0.416 38.649 1.00 77.81 94 TYR A O 1
ATOM 776 N N . GLU A 1 95 ? -33.019 1.468 38.309 1.00 80.69 95 GLU A N 1
ATOM 777 C CA . GLU A 1 95 ? -33.643 1.041 39.560 1.00 80.69 95 GLU A CA 1
ATOM 778 C C . GLU A 1 95 ? -34.438 -0.241 39.304 1.00 80.69 95 GLU A C 1
ATOM 780 O O . GLU A 1 95 ? -35.376 -0.262 38.502 1.00 80.69 95 GLU A O 1
ATOM 785 N N . ILE A 1 96 ? -34.064 -1.321 39.991 1.00 82.88 96 ILE A N 1
ATOM 786 C CA . ILE A 1 96 ? -34.856 -2.550 40.023 1.00 82.88 96 ILE A CA 1
ATOM 787 C C . ILE A 1 96 ? -36.016 -2.298 40.985 1.00 82.88 96 ILE A C 1
ATOM 789 O O . ILE A 1 96 ? -35.804 -2.121 42.184 1.00 82.88 96 ILE A O 1
ATOM 793 N N . LYS A 1 97 ? -37.239 -2.245 40.454 1.00 80.00 97 LYS A N 1
ATOM 794 C CA . LYS A 1 97 ? -38.446 -2.308 41.276 1.00 80.00 97 LYS A CA 1
ATOM 795 C C . LYS A 1 97 ? -38.817 -3.771 41.447 1.00 80.00 97 LYS A C 1
ATOM 797 O O . LYS A 1 97 ? -39.295 -4.394 40.503 1.00 80.00 97 LYS A O 1
ATOM 802 N N . ASP A 1 98 ? -38.557 -4.297 42.635 1.00 80.06 98 ASP A N 1
ATOM 803 C CA . ASP A 1 98 ? -39.158 -5.54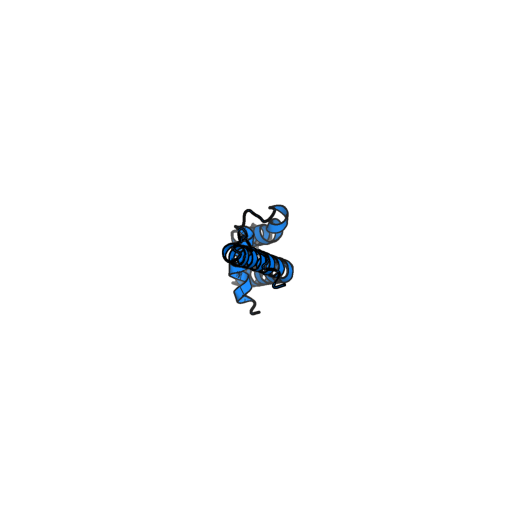8 43.073 1.00 80.06 98 ASP A CA 1
ATOM 804 C C . ASP A 1 98 ? -40.622 -5.247 43.428 1.00 80.06 98 ASP A C 1
ATOM 806 O O . ASP A 1 98 ? -40.900 -4.533 44.393 1.00 80.06 98 ASP A O 1
ATOM 810 N N . ASP A 1 99 ? -41.551 -5.719 42.597 1.00 76.62 99 ASP A N 1
ATOM 811 C CA . ASP A 1 99 ? -42.976 -5.721 42.924 1.00 76.62 99 ASP A CA 1
ATOM 812 C C . ASP A 1 99 ? -43.229 -6.884 43.907 1.00 76.62 99 ASP A C 1
ATOM 814 O O . ASP A 1 99 ? -43.130 -8.054 43.527 1.00 76.62 99 ASP A O 1
ATOM 818 N N . GLU A 1 100 ? -43.481 -6.542 45.176 1.00 64.94 100 GLU A N 1
ATOM 819 C CA . GLU A 1 100 ? -43.884 -7.454 46.268 1.00 64.94 100 GLU A CA 1
ATOM 820 C C . GLU A 1 100 ? -45.315 -7.995 46.093 1.00 64.94 100 GLU A C 1
ATOM 822 O O . GLU A 1 100 ? -46.222 -7.206 45.728 1.00 64.94 100 GLU A O 1
#

Foldseek 3Di:
DDLVVLVVLLVCQLPDPVHDPVVNVLVVVLVVCVVDVPDPDPDPDDDCPVVVNVVSVSVSSVVCVVVSVVVVVVVVVVVVVVVVVVVDPPDDDDDDDDDD

Radius of gyration: 23.65 Å; Cα contacts (8 Å, |Δi|>4): 26; chains: 1; bounding box: 63×17×78 Å

Secondary structure (DSSP, 8-state):
--GGGHHHHHHHHHH-TTS-HHHHHHHHHHHHHHH---SS-----TT-HHHHHHHHHHHHHHHTHHHHHHHHHHHHHHHHHHHHHHH-------------

pLDDT: mean 80.02, std 9.8, range [53.44, 91.12]

Mean predicted aligned error: 10.54 Å

Solvent-accessible surface area (backbone atoms only — not comparable to full-atom values): 6368 Å² total; per-residue (Å²): 132,67,73,75,67,47,55,66,47,51,53,50,52,64,72,34,83,89,52,58,67,81,78,36,44,68,58,51,53,53,50,49,46,69,76,46,79,74,85,82,70,96,68,96,58,91,86,51,69,65,58,55,52,52,51,52,52,50,49,52,52,58,75,40,40,67,59,51,50,51,52,52,51,52,54,50,50,56,49,52,53,54,54,53,58,73,70,58,79,86,84,72,89,78,84,85,80,81,86,129

Sequence (100 aa):
MGYLRKIPLAFKYVFDGEVALKNKIWIIFGLIYLVSPIDLIPEPVLGLGIVDDFVLLTFILNKMSTTLENYSYEKQRKKQYKDIKGEIIEDVDYEIKDDE